Protein AF-A0A8S0UN60-F1 (afdb_monomer_lite)

Organism: NCBI:txid158383

pLDDT: mean 70.86, std 17.92, range [41.41, 93.56]

Sequence (101 aa):
MSGWDEGEIYYSDQAQFPPGGASSGDQANGTSRHAALQKFKELIRNFQCMTQPNVYPYREALVGDPKCLPINLTDLILRLGPNPAPTSPTETYRLPTSLNH

Structure (mmCIF, N/CA/C/O backbone):
data_AF-A0A8S0UN60-F1
#
_entry.id   AF-A0A8S0UN60-F1
#
loop_
_atom_site.group_PDB
_atom_site.id
_atom_site.type_symbol
_atom_site.label_atom_id
_atom_site.label_alt_id
_atom_site.label_comp_id
_atom_site.label_asym_id
_atom_site.label_entity_id
_atom_site.label_seq_id
_atom_site.pdbx_PDB_ins_code
_atom_site.Cartn_x
_atom_site.Cartn_y
_atom_site.Cartn_z
_atom_site.occupancy
_atom_site.B_iso_or_equiv
_atom_site.auth_seq_id
_atom_site.auth_comp_id
_atom_site.auth_asym_id
_atom_site.auth_atom_id
_atom_site.pdbx_PDB_model_num
ATOM 1 N N . MET A 1 1 ? 12.318 -43.937 -21.990 1.00 58.16 1 MET A N 1
ATOM 2 C CA . MET A 1 1 ? 13.435 -43.079 -21.519 1.00 58.16 1 MET A CA 1
ATOM 3 C C . MET A 1 1 ? 13.311 -41.728 -22.203 1.00 58.16 1 MET A C 1
ATOM 5 O O . MET A 1 1 ? 12.612 -41.676 -23.207 1.00 58.16 1 MET A O 1
ATOM 9 N N . SER A 1 2 ? 13.936 -40.685 -21.645 1.00 55.50 2 SER A N 1
ATOM 10 C CA . SER A 1 2 ? 13.562 -39.269 -21.841 1.00 55.50 2 SER A CA 1
ATOM 11 C C . SER A 1 2 ? 12.166 -38.985 -21.251 1.00 55.50 2 SER A C 1
ATOM 13 O O . SER A 1 2 ? 11.168 -39.438 -21.794 1.00 55.50 2 SER A O 1
ATOM 15 N N . GLY A 1 3 ? 12.020 -38.333 -20.097 1.00 63.28 3 GLY A N 1
ATOM 16 C CA . GLY A 1 3 ? 13.045 -37.671 -19.278 1.00 63.28 3 GLY A CA 1
ATOM 17 C C . GLY A 1 3 ? 13.117 -36.166 -19.528 1.00 63.28 3 GLY A C 1
ATOM 18 O O . GLY A 1 3 ? 14.197 -35.638 -19.762 1.00 63.28 3 GLY A O 1
ATOM 19 N N . TRP A 1 4 ? 11.956 -35.518 -19.476 1.00 62.16 4 TRP A N 1
ATOM 20 C CA . TRP A 1 4 ? 11.809 -34.091 -19.214 1.00 62.16 4 TRP A CA 1
ATOM 21 C C . TRP A 1 4 ? 10.941 -33.973 -17.966 1.00 62.16 4 TRP A C 1
ATOM 23 O O . TRP A 1 4 ? 9.719 -34.038 -18.038 1.00 62.16 4 TRP A O 1
ATOM 33 N N . ASP A 1 5 ? 11.610 -33.934 -16.819 1.00 59.16 5 ASP A N 1
ATOM 34 C CA . ASP A 1 5 ? 11.011 -33.506 -15.560 1.00 59.16 5 ASP A CA 1
ATOM 35 C C . ASP A 1 5 ? 10.753 -31.997 -15.685 1.00 59.16 5 ASP A C 1
ATOM 37 O O . ASP A 1 5 ? 11.684 -31.242 -15.986 1.00 59.16 5 ASP A O 1
ATOM 41 N N . GLU A 1 6 ? 9.499 -31.559 -15.561 1.00 62.09 6 GLU A N 1
ATOM 42 C CA . GLU A 1 6 ? 9.110 -30.151 -15.732 1.00 62.09 6 GLU A CA 1
ATOM 43 C C . GLU A 1 6 ? 9.483 -29.346 -14.479 1.00 62.09 6 GLU A C 1
ATOM 45 O O . GLU A 1 6 ? 8.628 -28.930 -13.698 1.00 62.09 6 GLU A O 1
ATOM 50 N N . GLY A 1 7 ? 10.787 -29.151 -14.269 1.00 64.50 7 GLY A N 1
ATOM 51 C CA . GLY A 1 7 ? 11.310 -28.401 -13.130 1.00 64.50 7 GLY A CA 1
ATOM 52 C C . GLY A 1 7 ? 10.736 -26.984 -13.083 1.00 64.50 7 GLY A C 1
ATOM 53 O O . GLY A 1 7 ? 10.950 -26.201 -14.012 1.00 64.50 7 GLY A O 1
ATOM 54 N N . GLU A 1 8 ? 10.026 -26.654 -11.997 1.00 64.25 8 GLU A N 1
ATOM 55 C CA . GLU A 1 8 ? 9.417 -25.331 -11.807 1.00 64.25 8 GLU A CA 1
ATOM 56 C C . GLU A 1 8 ? 10.461 -24.220 -11.967 1.00 64.25 8 GLU A C 1
ATOM 58 O O . GLU A 1 8 ? 11.515 -24.211 -11.322 1.00 64.25 8 GLU A O 1
ATOM 63 N N . ILE A 1 9 ? 10.145 -23.240 -12.817 1.00 68.00 9 ILE A N 1
ATOM 64 C CA . ILE A 1 9 ? 11.020 -22.099 -13.076 1.00 68.00 9 ILE A CA 1
ATOM 65 C C . ILE A 1 9 ? 10.857 -21.089 -11.934 1.00 68.00 9 ILE A C 1
ATOM 67 O O . ILE A 1 9 ? 10.191 -20.059 -12.061 1.00 68.00 9 ILE A O 1
ATOM 71 N N . TYR A 1 10 ? 11.477 -21.396 -10.795 1.00 63.06 10 TYR A N 1
ATOM 72 C CA . TYR A 1 10 ? 11.543 -20.502 -9.644 1.00 63.06 10 TYR A CA 1
ATOM 73 C C . TYR A 1 10 ? 12.448 -19.302 -9.947 1.00 63.06 10 TYR A C 1
ATOM 75 O O . TYR A 1 10 ? 13.658 -19.311 -9.700 1.00 63.06 10 TYR A O 1
ATOM 83 N N . TYR A 1 11 ? 11.851 -18.233 -10.470 1.00 66.50 11 TYR A N 1
ATOM 84 C CA . TYR A 1 11 ? 12.494 -16.927 -10.539 1.00 66.50 11 TYR A CA 1
ATOM 85 C C . TYR A 1 11 ? 12.770 -16.424 -9.115 1.00 66.50 11 TYR A C 1
ATOM 87 O O . TYR A 1 11 ? 11.849 -16.135 -8.357 1.00 66.50 11 TYR A O 1
ATOM 95 N N . SER A 1 12 ? 14.048 -16.331 -8.746 1.00 65.31 12 SER A N 1
ATOM 96 C CA . SER A 1 12 ? 14.469 -15.782 -7.454 1.00 65.31 12 SER A CA 1
ATOM 97 C C . SER A 1 12 ? 14.062 -14.311 -7.317 1.00 65.31 12 SER A C 1
ATOM 99 O O . SER A 1 12 ? 14.250 -13.538 -8.253 1.00 65.31 12 SER A O 1
ATOM 101 N N . ASP A 1 13 ? 13.629 -13.888 -6.124 1.00 59.12 13 ASP A N 1
ATOM 102 C CA . ASP A 1 13 ? 13.404 -12.470 -5.772 1.00 59.12 13 ASP A CA 1
ATOM 103 C C . ASP A 1 13 ? 14.670 -11.595 -5.932 1.00 59.12 13 ASP A C 1
ATOM 105 O O . ASP A 1 13 ? 14.591 -10.366 -5.949 1.00 59.12 13 ASP A O 1
ATOM 109 N N . GLN A 1 14 ? 15.852 -12.213 -6.055 1.00 57.06 14 GLN A N 1
ATOM 110 C CA . GLN A 1 14 ? 17.120 -11.533 -6.346 1.00 57.06 14 GLN A CA 1
ATOM 111 C C . GLN A 1 14 ? 17.440 -11.441 -7.849 1.00 57.06 14 GLN A C 1
ATOM 113 O O . GLN A 1 14 ? 18.465 -10.863 -8.219 1.00 57.06 14 GLN A O 1
ATOM 118 N N . ALA A 1 15 ? 16.602 -11.997 -8.729 1.00 58.50 15 ALA A N 1
ATOM 119 C CA . ALA A 1 15 ? 16.776 -11.862 -10.167 1.00 58.50 15 ALA A CA 1
ATOM 120 C C . ALA A 1 15 ? 16.641 -10.386 -10.565 1.00 58.50 15 ALA A C 1
ATOM 122 O O . ALA A 1 15 ? 15.579 -9.776 -10.425 1.00 58.50 15 ALA A O 1
ATOM 123 N N . GLN A 1 16 ? 17.719 -9.801 -11.093 1.00 58.28 16 GLN A N 1
ATOM 124 C CA . GLN A 1 16 ? 17.640 -8.486 -11.719 1.00 58.28 16 GLN A CA 1
ATOM 125 C C . GLN A 1 16 ? 16.633 -8.560 -12.868 1.00 58.28 16 GLN A C 1
ATOM 127 O O . GLN A 1 16 ? 16.863 -9.281 -13.837 1.00 58.28 16 GLN A O 1
ATOM 132 N N . PHE A 1 17 ? 15.529 -7.813 -12.758 1.00 57.22 17 PHE A N 1
ATOM 133 C CA . PHE A 1 17 ? 14.560 -7.664 -13.841 1.00 57.22 17 PHE A CA 1
ATOM 134 C C . PHE A 1 17 ? 15.306 -7.281 -15.128 1.00 57.22 17 PHE A C 1
ATOM 136 O O . PHE A 1 17 ? 15.913 -6.204 -15.160 1.00 57.22 17 PHE A O 1
ATOM 143 N N . PRO A 1 18 ? 15.281 -8.118 -16.183 1.00 52.03 18 PRO A N 1
ATOM 144 C CA . PRO A 1 18 ? 15.903 -7.755 -17.444 1.00 52.03 18 PRO A CA 1
ATOM 145 C C . PRO A 1 18 ? 15.282 -6.449 -17.966 1.00 52.03 18 PRO A C 1
ATOM 147 O O . PRO A 1 18 ? 14.071 -6.261 -17.804 1.00 52.03 18 PRO A O 1
ATOM 150 N N . PRO A 1 19 ? 16.055 -5.555 -18.611 1.00 50.03 19 PRO A N 1
ATOM 151 C CA . PRO A 1 19 ? 15.527 -4.357 -19.267 1.00 50.03 19 PRO A CA 1
ATOM 152 C C . PRO A 1 19 ? 14.745 -4.747 -20.537 1.00 50.03 19 PRO A C 1
ATOM 154 O O . PRO A 1 19 ? 15.186 -4.553 -21.668 1.00 50.03 19 PRO A O 1
ATOM 157 N N . GLY A 1 20 ? 13.590 -5.381 -20.337 1.00 41.91 20 GLY A N 1
ATOM 158 C CA . GLY A 1 20 ? 12.799 -6.021 -21.376 1.00 41.91 20 GLY A CA 1
ATOM 159 C C . GLY A 1 20 ? 11.891 -5.049 -22.119 1.00 41.91 20 GLY A C 1
ATOM 160 O O . GLY A 1 20 ? 10.825 -4.694 -21.625 1.00 41.91 20 GLY A O 1
ATOM 161 N N . GLY A 1 21 ? 12.268 -4.709 -23.351 1.00 45.31 21 GLY A N 1
ATOM 162 C CA . GLY A 1 21 ? 11.291 -4.412 -24.403 1.00 45.31 21 GLY A CA 1
ATOM 163 C C . GLY A 1 21 ? 10.577 -3.058 -24.351 1.00 45.31 21 GLY A C 1
ATOM 164 O O . GLY A 1 21 ? 9.516 -2.932 -24.954 1.00 45.31 21 GLY A O 1
ATOM 165 N N . ALA A 1 22 ? 11.149 -2.042 -23.702 1.00 45.84 22 ALA A N 1
ATOM 166 C CA . ALA A 1 22 ? 10.801 -0.643 -23.959 1.00 45.84 22 ALA A CA 1
ATOM 167 C C . ALA A 1 22 ? 12.006 0.060 -24.604 1.00 45.84 22 ALA A C 1
ATOM 169 O O . ALA A 1 22 ? 13.134 -0.093 -24.135 1.00 45.84 22 ALA A O 1
ATOM 170 N N . SER A 1 23 ? 11.775 0.783 -25.702 1.00 42.03 23 SER A N 1
ATOM 171 C CA . SER A 1 23 ? 12.831 1.376 -26.533 1.00 42.03 23 SER A CA 1
ATOM 172 C C . SER A 1 23 ? 13.740 2.346 -25.772 1.00 42.03 23 SER A C 1
ATOM 174 O O . SER A 1 23 ? 13.309 3.026 -24.841 1.00 42.03 23 SER A O 1
ATOM 176 N N . SER A 1 24 ? 14.994 2.451 -26.221 1.00 48.03 24 SER A N 1
ATOM 177 C CA . SER A 1 24 ? 16.014 3.368 -25.698 1.00 48.03 24 SER A CA 1
ATOM 178 C C . SER A 1 24 ? 15.481 4.792 -25.485 1.00 48.03 24 SER A C 1
ATOM 180 O O . SER A 1 24 ? 15.114 5.460 -26.450 1.00 48.03 24 SER A O 1
ATOM 182 N N . GLY A 1 25 ? 15.487 5.275 -24.237 1.00 41.41 25 GLY A N 1
ATOM 183 C CA . GLY A 1 25 ? 15.106 6.655 -23.917 1.00 41.41 25 GLY A CA 1
ATOM 184 C C . GLY A 1 25 ? 15.055 6.992 -22.423 1.00 41.41 25 GLY A C 1
ATOM 185 O O . GLY A 1 25 ? 15.770 7.880 -21.973 1.00 41.41 25 GLY A O 1
ATOM 186 N N . ASP A 1 26 ? 14.235 6.284 -21.638 1.00 45.22 26 ASP A N 1
ATOM 187 C CA . ASP A 1 26 ? 13.676 6.852 -20.391 1.00 45.22 26 ASP A CA 1
ATOM 188 C C . ASP A 1 26 ? 14.360 6.441 -19.062 1.00 45.22 26 ASP A C 1
ATOM 190 O O . ASP A 1 26 ? 13.850 6.679 -17.967 1.00 45.22 26 ASP A O 1
ATOM 194 N N . GLN A 1 27 ? 15.574 5.878 -19.114 1.00 46.06 27 GLN A N 1
ATOM 195 C CA . GLN A 1 27 ? 16.386 5.615 -17.905 1.00 46.06 27 GLN A CA 1
ATOM 196 C C . GLN A 1 27 ? 16.917 6.895 -17.218 1.00 46.06 27 GLN A C 1
ATOM 198 O O . GLN A 1 27 ? 17.630 6.806 -16.222 1.00 46.06 27 GLN A O 1
ATOM 203 N N . ALA A 1 28 ? 16.584 8.083 -17.734 1.00 46.50 28 ALA A N 1
ATOM 204 C CA . ALA A 1 28 ? 17.059 9.367 -17.221 1.00 46.50 28 ALA A CA 1
ATOM 205 C C . ALA A 1 28 ? 16.137 10.027 -16.176 1.00 46.50 28 ALA A C 1
ATOM 207 O O . ALA A 1 28 ? 16.595 10.935 -15.485 1.00 46.50 28 ALA A O 1
ATOM 208 N N . ASN A 1 29 ? 14.859 9.627 -16.059 1.00 50.97 29 ASN A N 1
ATOM 209 C CA . ASN A 1 29 ? 13.902 10.334 -15.186 1.00 50.97 29 ASN A CA 1
ATOM 210 C C . ASN A 1 29 ? 12.820 9.447 -14.523 1.00 50.97 29 ASN A C 1
ATOM 212 O O . ASN A 1 29 ? 12.209 9.847 -13.530 1.00 50.97 29 ASN A O 1
ATOM 216 N N . GLY A 1 3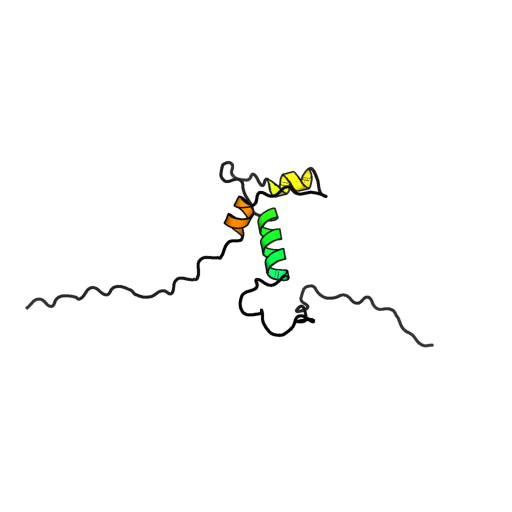0 ? 12.575 8.230 -15.020 1.00 52.69 30 GLY A N 1
ATOM 217 C CA . GLY A 1 30 ? 11.578 7.325 -14.440 1.00 52.69 30 GLY A CA 1
ATOM 218 C C . GLY A 1 30 ? 12.024 6.661 -13.127 1.00 52.69 30 GLY A C 1
ATOM 219 O O . GLY A 1 30 ? 13.002 5.915 -13.096 1.00 52.69 30 GLY A O 1
ATOM 220 N N . THR A 1 31 ? 11.252 6.816 -12.040 1.00 61.78 31 THR A N 1
ATOM 221 C CA . THR A 1 31 ? 11.326 5.855 -10.916 1.00 61.78 31 THR A CA 1
ATOM 222 C C . THR A 1 31 ? 10.916 4.483 -11.457 1.00 61.78 31 THR A C 1
ATOM 224 O O . THR A 1 31 ? 9.778 4.319 -11.894 1.00 61.78 31 THR A O 1
ATOM 227 N N . SER A 1 32 ? 11.818 3.495 -11.424 1.00 78.75 32 SER A N 1
ATOM 228 C CA . SER A 1 32 ? 11.548 2.165 -11.990 1.00 78.75 32 SER A CA 1
ATOM 229 C C . SER A 1 32 ? 10.284 1.530 -11.393 1.00 78.75 32 SER A C 1
ATOM 231 O O . SER A 1 32 ? 9.975 1.732 -10.216 1.00 78.75 32 SER A O 1
ATOM 233 N N . ARG A 1 33 ? 9.556 0.722 -12.181 1.00 80.69 33 ARG A N 1
ATOM 234 C CA . ARG A 1 33 ? 8.295 0.075 -11.752 1.00 80.69 33 ARG A CA 1
ATOM 235 C C . ARG A 1 33 ? 8.432 -0.626 -10.395 1.00 80.69 33 ARG A C 1
ATOM 237 O O . ARG A 1 33 ? 7.559 -0.496 -9.544 1.00 80.69 33 ARG A O 1
ATOM 244 N N . HIS A 1 34 ? 9.548 -1.322 -10.181 1.00 79.81 34 HIS A N 1
ATOM 245 C CA . HIS A 1 34 ? 9.875 -1.965 -8.911 1.00 79.81 34 HIS A CA 1
ATOM 246 C C . HIS A 1 34 ? 10.015 -0.952 -7.760 1.00 79.81 34 HIS A C 1
ATOM 248 O O . HIS A 1 34 ? 9.373 -1.116 -6.725 1.00 79.81 34 HIS A O 1
ATOM 254 N N . ALA A 1 35 ? 10.776 0.132 -7.945 1.00 81.94 35 ALA A N 1
ATOM 255 C CA . ALA A 1 35 ? 10.928 1.177 -6.933 1.00 81.94 35 ALA A CA 1
ATOM 256 C C . ALA A 1 35 ? 9.610 1.925 -6.645 1.00 81.94 35 ALA A C 1
ATOM 258 O O . ALA A 1 35 ? 9.360 2.298 -5.500 1.00 81.94 35 ALA A O 1
ATOM 259 N N . ALA A 1 36 ? 8.737 2.104 -7.642 1.00 82.75 36 ALA A N 1
ATOM 260 C CA . ALA A 1 36 ? 7.400 2.668 -7.446 1.00 82.75 36 ALA A CA 1
ATOM 261 C C . ALA A 1 36 ? 6.516 1.744 -6.587 1.00 82.75 36 ALA A C 1
ATOM 263 O O . ALA A 1 36 ? 5.930 2.198 -5.603 1.00 82.75 36 ALA A O 1
ATOM 264 N N . LEU A 1 37 ? 6.487 0.441 -6.894 1.00 85.62 37 LEU A N 1
ATOM 265 C CA . LEU A 1 37 ? 5.765 -0.567 -6.106 1.00 85.62 37 LEU A CA 1
ATOM 266 C C . LEU A 1 37 ? 6.308 -0.677 -4.672 1.00 85.62 37 LEU A C 1
ATOM 268 O O . LEU A 1 37 ? 5.523 -0.738 -3.728 1.00 85.62 37 LEU A O 1
ATOM 272 N N . GLN A 1 38 ? 7.633 -0.638 -4.484 1.00 87.06 38 GLN A N 1
ATOM 273 C CA . GLN A 1 38 ? 8.243 -0.601 -3.152 1.00 87.06 38 GLN A CA 1
ATOM 274 C C . GLN A 1 38 ? 7.816 0.647 -2.370 1.00 87.06 38 GLN A C 1
ATOM 276 O O . GLN A 1 38 ? 7.296 0.517 -1.264 1.00 87.06 38 GLN A O 1
ATOM 281 N N . LYS A 1 39 ? 7.968 1.847 -2.947 1.00 86.81 39 LYS A N 1
ATOM 282 C CA . LYS A 1 39 ? 7.544 3.110 -2.319 1.00 86.81 39 LYS A CA 1
ATOM 283 C C . LYS A 1 39 ? 6.058 3.089 -1.921 1.00 86.81 39 LYS A C 1
ATOM 285 O O . LYS A 1 39 ? 5.717 3.527 -0.826 1.00 86.81 39 LYS A O 1
ATOM 290 N N . PHE A 1 40 ? 5.188 2.553 -2.778 1.00 90.25 40 PHE A N 1
ATOM 291 C CA . PHE A 1 40 ? 3.747 2.447 -2.527 1.00 90.25 40 PHE A CA 1
ATOM 292 C C . PHE A 1 40 ? 3.406 1.419 -1.431 1.00 90.25 40 PHE A C 1
ATOM 294 O O . PHE A 1 40 ? 2.597 1.702 -0.548 1.00 90.25 40 PHE A O 1
ATOM 301 N N . LYS A 1 41 ? 4.093 0.267 -1.402 1.00 91.75 41 LYS A N 1
ATOM 302 C CA . LYS A 1 41 ? 4.007 -0.697 -0.290 1.00 91.75 41 LYS A CA 1
ATOM 303 C C . LYS A 1 41 ? 4.419 -0.054 1.040 1.00 91.75 41 LYS A C 1
ATOM 305 O O . LYS A 1 41 ? 3.749 -0.245 2.051 1.00 91.75 41 LYS A O 1
ATOM 310 N N . GLU A 1 42 ? 5.490 0.738 1.043 1.00 91.31 42 GLU A N 1
ATOM 311 C CA . GLU A 1 42 ? 5.970 1.436 2.242 1.00 91.31 42 GLU A CA 1
ATOM 312 C C . GLU A 1 42 ? 5.103 2.644 2.648 1.00 91.31 42 GLU A C 1
ATOM 314 O O . GLU A 1 42 ? 5.102 3.003 3.826 1.00 91.31 42 GLU A O 1
ATOM 319 N N . LEU A 1 43 ? 4.324 3.236 1.731 1.00 91.81 43 LEU A N 1
ATOM 320 C CA . LEU A 1 43 ? 3.236 4.165 2.070 1.00 91.81 43 LEU A CA 1
ATOM 321 C C . LEU A 1 43 ? 2.156 3.426 2.871 1.00 91.81 43 LEU A C 1
ATOM 323 O O . LEU A 1 43 ? 1.926 3.772 4.026 1.00 91.81 43 LEU A O 1
ATOM 327 N N . ILE A 1 44 ? 1.555 2.374 2.303 1.00 92.44 44 ILE A N 1
ATOM 328 C CA . ILE A 1 44 ? 0.495 1.591 2.966 1.00 92.44 44 ILE A CA 1
ATOM 329 C C . ILE A 1 44 ? 0.982 1.046 4.318 1.00 92.44 44 ILE A C 1
ATOM 331 O O . ILE A 1 44 ? 0.261 1.097 5.315 1.00 92.44 44 ILE A O 1
ATOM 335 N N . ARG A 1 45 ? 2.232 0.564 4.380 1.00 91.38 45 ARG A N 1
ATOM 336 C CA . ARG A 1 45 ? 2.810 0.008 5.606 1.00 91.38 45 ARG A CA 1
ATOM 337 C C . ARG A 1 45 ? 3.105 1.066 6.670 1.00 91.38 45 ARG A C 1
ATOM 339 O O . ARG A 1 45 ? 2.865 0.783 7.841 1.00 91.38 45 ARG A O 1
ATOM 346 N N . ASN A 1 46 ? 3.639 2.237 6.317 1.00 90.88 46 ASN A N 1
ATOM 347 C CA . ASN A 1 46 ? 4.242 3.149 7.304 1.00 90.88 46 ASN A CA 1
ATOM 348 C C . ASN A 1 46 ? 3.541 4.508 7.441 1.00 9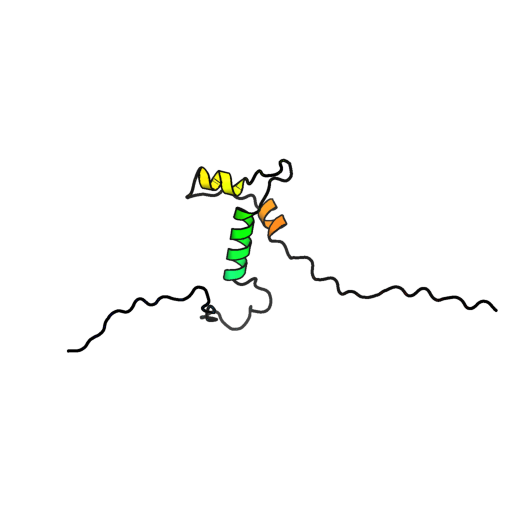0.88 46 ASN A C 1
ATOM 350 O O . ASN A 1 46 ? 3.992 5.326 8.241 1.00 90.88 46 ASN A O 1
ATOM 354 N N . PHE A 1 47 ? 2.480 4.784 6.679 1.00 90.62 47 PHE A N 1
ATOM 355 C CA . PHE A 1 47 ? 1.729 6.029 6.820 1.00 90.62 47 PHE A CA 1
ATOM 356 C C . PHE A 1 47 ? 0.973 6.061 8.152 1.00 90.62 47 PHE A C 1
ATOM 358 O O . PHE A 1 47 ? 0.023 5.307 8.367 1.00 90.62 47 PHE A O 1
ATOM 365 N N . GLN A 1 48 ? 1.422 6.944 9.040 1.00 89.31 48 GLN A N 1
ATOM 366 C CA . GLN A 1 48 ? 0.837 7.188 10.350 1.00 89.31 48 GLN A CA 1
ATOM 367 C C . GLN A 1 48 ? 0.000 8.471 10.310 1.00 89.31 48 GLN A C 1
ATOM 369 O O . GLN A 1 48 ? 0.375 9.443 9.651 1.00 89.31 48 GLN A O 1
ATOM 374 N N . CYS A 1 49 ? -1.127 8.487 11.018 1.00 83.62 49 CYS A N 1
ATOM 375 C CA . CYS A 1 49 ? -1.985 9.664 11.100 1.00 83.62 49 CYS A CA 1
ATOM 376 C C . CYS A 1 49 ? -1.264 10.823 11.816 1.00 83.62 49 CYS A C 1
ATOM 378 O O . CYS A 1 49 ? -0.872 10.686 12.972 1.00 83.62 49 CYS A O 1
ATOM 380 N N . MET A 1 50 ? -1.129 11.986 11.167 1.00 80.31 50 MET A N 1
ATOM 381 C CA . MET A 1 50 ? -0.442 13.154 11.752 1.00 80.31 50 MET A CA 1
ATOM 382 C C . MET A 1 50 ? -1.063 13.657 13.065 1.00 80.31 50 MET A C 1
ATOM 384 O O . MET A 1 50 ? -0.371 14.287 13.859 1.00 80.31 50 MET A O 1
ATOM 388 N N . THR A 1 51 ? -2.352 13.398 13.302 1.00 83.19 51 THR A N 1
ATOM 389 C CA . THR A 1 51 ? -3.067 13.835 14.512 1.00 83.19 51 THR A CA 1
ATOM 390 C C . THR A 1 51 ? -3.123 12.774 15.612 1.00 83.19 51 THR A C 1
ATOM 392 O O . THR A 1 51 ? -3.513 13.105 16.731 1.00 83.19 51 THR A O 1
ATOM 395 N N . GLN A 1 52 ? -2.760 11.514 15.330 1.00 84.38 52 GLN A N 1
ATOM 396 C CA . GLN A 1 52 ? -2.852 10.404 16.286 1.00 84.38 52 GLN A CA 1
ATOM 397 C C . GLN A 1 52 ? -1.673 9.422 16.121 1.00 84.38 52 GLN A C 1
ATOM 399 O O . GLN A 1 52 ? -1.629 8.678 15.134 1.00 84.38 52 GLN A O 1
ATOM 404 N N . PRO A 1 53 ? -0.720 9.369 17.075 1.00 86.75 53 PRO A N 1
ATOM 405 C CA . PRO A 1 53 ? 0.402 8.438 16.999 1.00 86.75 53 PRO A CA 1
ATOM 406 C C . PRO A 1 53 ? -0.081 6.983 17.052 1.00 86.75 53 PRO A C 1
ATOM 408 O O . PRO A 1 53 ? -1.086 6.664 17.683 1.00 86.75 53 PRO A O 1
ATOM 411 N N . ASN A 1 54 ? 0.662 6.091 16.396 1.00 87.00 54 ASN A N 1
ATOM 412 C CA . ASN A 1 54 ? 0.374 4.656 16.247 1.00 87.00 54 ASN A CA 1
ATOM 413 C C . ASN A 1 54 ? -0.922 4.283 15.496 1.00 87.00 54 ASN A C 1
ATOM 415 O O . ASN A 1 54 ? -1.196 3.095 15.346 1.00 87.00 54 ASN A O 1
ATOM 419 N N . VAL A 1 55 ? -1.670 5.245 14.943 1.00 89.06 55 VAL A N 1
ATOM 420 C CA . VAL A 1 55 ? -2.793 4.970 14.028 1.00 89.06 55 VAL A CA 1
ATOM 421 C C . VAL A 1 55 ? -2.286 4.887 12.587 1.00 89.06 55 VAL A C 1
ATOM 423 O O . VAL A 1 55 ? -1.641 5.821 12.107 1.00 89.06 55 VAL A O 1
ATOM 426 N N . TYR A 1 56 ? -2.607 3.797 11.883 1.00 93.19 56 TYR A N 1
ATOM 427 C CA . TYR A 1 56 ? -2.170 3.518 10.506 1.00 93.19 56 TYR A CA 1
ATOM 428 C C . TYR A 1 56 ? -3.379 3.343 9.563 1.00 93.19 56 TYR A C 1
ATOM 430 O O . TYR A 1 56 ? -3.740 2.207 9.249 1.00 93.19 56 TYR A O 1
ATOM 438 N N . PRO A 1 57 ? -4.021 4.430 9.085 1.00 92.12 57 PRO A N 1
ATOM 439 C CA . PRO A 1 57 ? -5.331 4.361 8.421 1.00 92.12 57 PRO A CA 1
ATOM 440 C C . PRO A 1 57 ? -5.405 3.369 7.252 1.00 92.12 57 PRO A C 1
ATOM 442 O O . PRO A 1 57 ? -6.377 2.629 7.126 1.00 92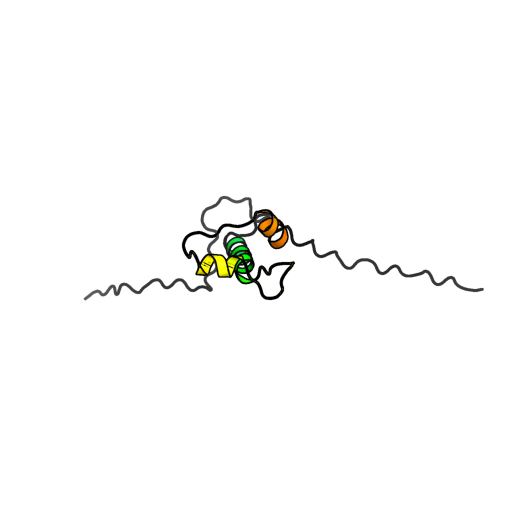.12 57 PRO A O 1
ATOM 445 N N . TYR A 1 58 ? -4.352 3.301 6.432 1.00 93.56 58 TYR A N 1
ATOM 446 C CA . TYR A 1 58 ? -4.292 2.414 5.267 1.00 93.56 58 TYR A CA 1
ATOM 447 C C . TYR A 1 58 ? -4.074 0.930 5.608 1.00 93.56 58 TYR A C 1
ATOM 449 O O . TYR A 1 58 ? -4.357 0.078 4.768 1.00 93.56 58 TYR A O 1
ATOM 457 N N . ARG A 1 59 ? -3.619 0.601 6.827 1.00 92.88 59 ARG A N 1
ATOM 458 C CA . ARG A 1 59 ? -3.609 -0.784 7.326 1.00 92.88 59 ARG A CA 1
ATOM 459 C C . ARG A 1 59 ? -4.999 -1.196 7.787 1.00 92.88 59 ARG A C 1
ATOM 461 O O . ARG A 1 59 ? -5.515 -2.197 7.308 1.00 92.88 59 ARG A O 1
ATOM 468 N N . GLU A 1 60 ? -5.613 -0.400 8.662 1.00 91.88 60 GLU A N 1
ATOM 469 C CA . GLU A 1 60 ? -6.930 -0.717 9.233 1.00 91.88 60 GLU A CA 1
ATOM 470 C C . GLU A 1 60 ? -8.007 -0.808 8.140 1.00 91.88 60 GLU A C 1
ATOM 472 O O . GLU A 1 60 ? -8.848 -1.705 8.164 1.00 91.88 60 GLU A O 1
ATOM 477 N N . ALA A 1 61 ? -7.926 0.050 7.115 1.00 92.12 61 ALA A N 1
ATOM 478 C CA . ALA A 1 61 ? -8.786 -0.029 5.936 1.00 92.12 61 ALA A CA 1
ATOM 479 C C . ALA A 1 61 ? -8.629 -1.356 5.163 1.00 92.12 61 ALA A C 1
ATOM 481 O O . ALA A 1 61 ? -9.638 -1.954 4.808 1.00 92.12 61 ALA A O 1
ATOM 482 N N . LEU A 1 62 ? -7.399 -1.856 4.959 1.00 92.50 62 LEU A N 1
ATOM 483 C CA . LEU A 1 62 ? -7.150 -3.159 4.315 1.00 92.50 62 LEU A CA 1
ATOM 484 C C . LEU A 1 62 ? -7.558 -4.363 5.177 1.00 92.50 62 LEU A C 1
ATOM 486 O O . LEU A 1 62 ? -7.840 -5.431 4.637 1.00 92.50 62 LEU A O 1
ATOM 490 N N . VAL A 1 63 ? -7.575 -4.216 6.504 1.00 92.38 63 VAL A N 1
ATOM 491 C CA . VAL A 1 63 ? -8.112 -5.240 7.417 1.00 92.38 63 VAL A CA 1
ATOM 492 C C . VAL A 1 63 ? -9.645 -5.286 7.338 1.00 92.38 63 VAL A C 1
ATOM 494 O O . VAL A 1 63 ? -10.221 -6.367 7.446 1.00 92.38 63 VAL A O 1
ATOM 497 N N . GLY A 1 64 ? -10.301 -4.142 7.107 1.00 92.12 64 GLY A N 1
ATOM 498 C CA . GLY A 1 64 ? -11.749 -4.051 6.887 1.00 92.12 64 GLY A CA 1
ATOM 499 C C . GLY A 1 64 ? -12.206 -4.510 5.494 1.00 92.12 64 GLY A C 1
ATOM 500 O O . GLY A 1 64 ? -13.163 -5.277 5.392 1.00 92.12 64 GLY A O 1
ATOM 501 N N . ASP A 1 65 ? -11.521 -4.077 4.431 1.00 93.19 65 ASP A N 1
ATOM 502 C CA . ASP A 1 65 ? -11.726 -4.543 3.053 1.00 93.19 65 ASP A CA 1
ATOM 503 C C . ASP A 1 65 ? -10.376 -4.886 2.383 1.00 93.19 65 ASP A C 1
ATOM 505 O O . ASP A 1 65 ? -9.644 -3.993 1.948 1.00 93.19 65 ASP A O 1
ATOM 509 N N . PRO A 1 66 ? -10.036 -6.181 2.233 1.00 91.94 66 PRO A N 1
ATOM 510 C CA . PRO A 1 66 ? -8.781 -6.602 1.613 1.00 91.94 66 PRO A CA 1
ATOM 511 C C . PRO A 1 66 ? -8.777 -6.493 0.076 1.00 91.94 66 PRO A C 1
ATOM 513 O O . PRO A 1 66 ? -7.771 -6.838 -0.547 1.00 91.94 66 PRO A O 1
ATOM 516 N N . LYS A 1 67 ? -9.881 -6.071 -0.562 1.00 93.19 67 LYS A N 1
ATOM 517 C CA . LYS A 1 67 ? -9.999 -5.945 -2.029 1.00 93.19 67 LYS A CA 1
ATOM 518 C C . LYS A 1 67 ? -9.845 -4.506 -2.514 1.00 93.19 67 LYS A C 1
ATOM 520 O O . LYS A 1 67 ? -9.341 -4.298 -3.619 1.00 93.19 67 LYS A O 1
ATOM 525 N N . CYS A 1 68 ? -10.274 -3.527 -1.720 1.00 90.88 68 CYS A N 1
ATOM 526 C CA . CYS A 1 68 ? -10.316 -2.120 -2.111 1.00 90.88 68 CYS A CA 1
ATOM 527 C C . CYS A 1 68 ? -9.750 -1.207 -1.017 1.00 90.88 68 CYS A C 1
ATOM 529 O O . CYS A 1 68 ? -10.243 -1.181 0.103 1.00 90.88 68 CYS A O 1
ATOM 531 N N . LEU A 1 69 ? -8.757 -0.387 -1.376 1.00 91.94 69 LEU A N 1
ATOM 532 C CA . LEU A 1 69 ? -8.162 0.605 -0.481 1.00 91.94 69 LEU A CA 1
ATOM 533 C C . LEU A 1 69 ? -8.411 2.029 -1.008 1.00 91.94 69 LEU A C 1
ATOM 535 O O . LEU A 1 69 ? -7.806 2.404 -2.016 1.00 91.94 69 LEU A O 1
ATOM 539 N N . PRO A 1 70 ? -9.261 2.847 -0.358 1.00 91.00 70 PRO A N 1
ATOM 540 C CA . PRO A 1 70 ? -9.337 4.273 -0.658 1.00 91.00 70 PRO A CA 1
ATOM 541 C C . PRO A 1 70 ? -8.044 4.968 -0.205 1.00 91.00 70 PRO A C 1
ATOM 543 O O . PRO A 1 70 ? -7.606 4.785 0.928 1.00 91.00 70 PRO A O 1
ATOM 546 N N . ILE A 1 71 ? -7.435 5.770 -1.084 1.00 90.31 71 ILE A N 1
ATOM 547 C CA . ILE A 1 71 ? -6.177 6.491 -0.825 1.00 90.31 71 ILE A CA 1
ATOM 548 C C . ILE A 1 71 ? -6.370 7.980 -1.102 1.00 90.31 71 ILE A C 1
ATOM 550 O O . ILE A 1 71 ? -6.872 8.363 -2.159 1.00 90.31 71 ILE A O 1
ATOM 554 N N . ASN A 1 72 ? -5.930 8.826 -0.172 1.00 90.81 72 ASN A N 1
ATOM 555 C CA . ASN A 1 72 ? -5.890 10.268 -0.370 1.00 90.81 72 ASN A CA 1
ATOM 556 C C . ASN A 1 72 ? -4.684 10.652 -1.246 1.00 90.81 72 ASN A C 1
ATOM 558 O O . ASN A 1 72 ? -3.534 10.353 -0.916 1.00 90.81 72 ASN A O 1
ATOM 562 N N . LEU A 1 73 ? -4.932 11.355 -2.355 1.00 89.44 73 LEU A N 1
ATOM 563 C CA . LEU A 1 73 ? -3.873 11.809 -3.263 1.00 89.44 73 LEU A CA 1
ATOM 564 C C . LEU A 1 73 ? -2.910 12.803 -2.594 1.00 89.44 73 LEU A C 1
ATOM 566 O O . LEU A 1 73 ? -1.734 12.834 -2.951 1.00 89.44 73 LEU A O 1
ATOM 570 N N . THR A 1 74 ? -3.361 13.561 -1.591 1.00 89.12 74 THR A N 1
ATOM 571 C CA . THR A 1 74 ? -2.486 14.448 -0.807 1.00 89.12 74 THR A CA 1
ATOM 572 C C . THR A 1 74 ? -1.420 13.650 -0.054 1.00 89.12 74 THR A C 1
ATOM 574 O O . THR A 1 74 ? -0.243 13.996 -0.109 1.00 89.12 74 THR A O 1
ATOM 577 N N . ASP A 1 75 ? -1.798 12.535 0.575 1.00 87.69 75 ASP A N 1
ATOM 578 C CA . ASP A 1 75 ? -0.881 11.666 1.325 1.00 87.69 75 ASP A CA 1
ATOM 579 C C . ASP A 1 75 ? 0.117 10.973 0.386 1.00 87.69 75 ASP A C 1
ATOM 581 O O . ASP A 1 75 ? 1.306 10.853 0.695 1.00 87.69 75 ASP A O 1
ATOM 585 N N . LEU A 1 76 ? -0.362 10.571 -0.798 1.00 86.38 76 LEU A N 1
ATOM 586 C CA . LEU A 1 76 ? 0.457 10.027 -1.878 1.00 86.38 76 LEU A CA 1
ATOM 587 C C . LEU A 1 76 ? 1.526 11.041 -2.320 1.00 86.38 76 LEU A C 1
ATOM 589 O O . LEU A 1 76 ? 2.702 10.690 -2.393 1.00 86.38 76 LEU A O 1
ATOM 593 N N . ILE A 1 77 ? 1.146 12.3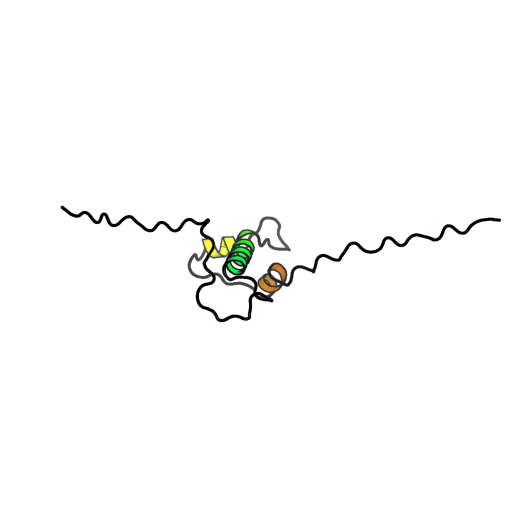02 -2.555 1.00 86.06 77 ILE A N 1
ATOM 594 C CA . ILE A 1 77 ? 2.067 13.378 -2.961 1.00 86.06 77 ILE A CA 1
ATOM 595 C C . ILE A 1 77 ? 3.058 13.712 -1.837 1.00 86.06 77 ILE A C 1
ATOM 597 O O . ILE A 1 77 ? 4.259 13.787 -2.093 1.00 86.06 77 ILE A O 1
ATOM 601 N N . LEU A 1 78 ? 2.593 13.846 -0.591 1.00 84.38 78 LEU A N 1
ATOM 602 C CA . LEU A 1 78 ? 3.451 14.138 0.565 1.00 84.38 78 LEU A CA 1
ATOM 603 C C . LEU A 1 78 ? 4.483 13.031 0.833 1.00 84.38 78 LEU A C 1
ATOM 605 O O . LEU A 1 78 ? 5.591 13.324 1.281 1.00 84.38 78 LEU A O 1
ATOM 609 N N . ARG A 1 79 ? 4.143 11.761 0.567 1.00 77.25 79 ARG A N 1
ATOM 610 C CA . ARG A 1 79 ? 5.030 10.620 0.851 1.00 77.25 79 ARG A CA 1
ATOM 611 C C . ARG A 1 79 ? 5.901 10.186 -0.328 1.00 77.25 79 ARG A C 1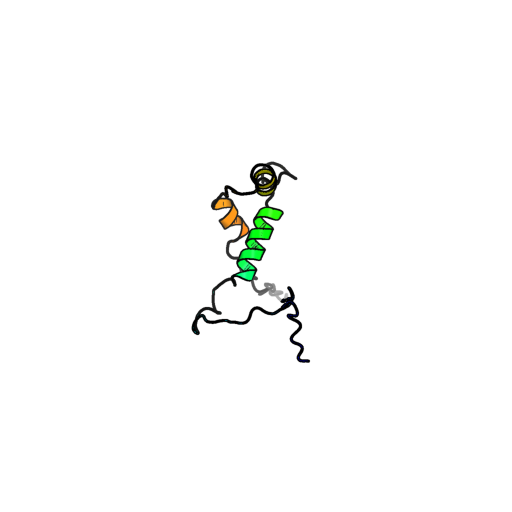
ATOM 613 O O . ARG A 1 79 ? 6.981 9.641 -0.079 1.00 77.25 79 ARG A O 1
ATOM 620 N N . LEU A 1 80 ? 5.423 10.368 -1.565 1.00 75.69 80 LEU A N 1
ATOM 621 C CA . LEU A 1 80 ? 6.076 9.921 -2.806 1.00 75.69 80 LEU A CA 1
ATOM 622 C C . LEU A 1 80 ? 6.646 11.054 -3.669 1.00 75.69 80 LEU A C 1
ATOM 624 O O . LEU A 1 80 ? 7.269 10.757 -4.692 1.00 75.69 80 LEU A O 1
ATOM 628 N N . GLY A 1 81 ? 6.438 12.315 -3.277 1.00 70.50 81 GLY A N 1
ATOM 629 C CA . GLY A 1 81 ? 7.006 13.484 -3.942 1.00 70.50 81 GLY A CA 1
ATOM 630 C C . GLY A 1 81 ? 8.531 13.402 -4.103 1.00 70.50 81 GLY A C 1
ATOM 631 O O . GLY A 1 81 ? 9.185 12.558 -3.478 1.00 70.50 81 GLY A O 1
ATOM 632 N N . PRO A 1 82 ? 9.119 14.253 -4.963 1.00 66.31 82 PRO A N 1
ATOM 633 C CA . PRO A 1 82 ? 10.556 14.246 -5.193 1.00 66.31 82 PRO A CA 1
ATOM 634 C C . PRO A 1 82 ? 11.286 14.424 -3.861 1.00 66.31 82 PRO A C 1
ATOM 636 O O . PRO A 1 82 ? 11.122 15.437 -3.183 1.00 66.31 82 PRO A O 1
ATOM 639 N N . ASN A 1 83 ? 12.089 13.423 -3.488 1.00 55.56 83 ASN A N 1
ATOM 640 C CA . ASN A 1 83 ? 13.008 13.539 -2.363 1.00 55.56 83 ASN A CA 1
ATOM 641 C C . ASN A 1 83 ? 13.866 14.788 -2.620 1.00 55.56 83 ASN A C 1
ATOM 643 O O . ASN A 1 83 ? 14.436 14.860 -3.716 1.00 55.56 83 ASN A O 1
ATOM 647 N N . PRO A 1 84 ? 13.936 15.770 -1.698 1.00 51.81 84 PRO A N 1
ATOM 648 C CA . PRO A 1 84 ? 14.750 16.958 -1.915 1.00 51.81 84 PRO A CA 1
ATOM 649 C C . PRO A 1 84 ? 16.160 16.515 -2.295 1.00 51.81 84 PRO A C 1
ATOM 651 O O . PRO A 1 84 ? 16.748 15.656 -1.631 1.00 51.81 84 PRO A O 1
ATOM 654 N N . ALA A 1 85 ? 16.659 17.040 -3.417 1.00 54.81 85 ALA A N 1
ATOM 655 C CA . ALA A 1 85 ? 17.971 16.669 -3.925 1.00 54.81 85 ALA A CA 1
ATOM 656 C C . ALA A 1 85 ? 19.013 16.876 -2.814 1.00 54.81 85 ALA A C 1
ATOM 658 O O . ALA A 1 85 ? 18.904 17.865 -2.083 1.00 54.81 85 ALA A O 1
ATOM 659 N N . PRO A 1 86 ? 19.998 15.970 -2.653 1.00 50.19 86 PRO A N 1
ATOM 660 C CA . PRO A 1 86 ? 21.007 16.107 -1.613 1.00 50.19 86 PRO A CA 1
ATOM 661 C C . PRO A 1 86 ? 21.767 17.416 -1.835 1.00 50.19 86 PRO A C 1
ATOM 663 O O . PRO A 1 86 ? 22.596 17.518 -2.738 1.00 50.19 86 PRO A O 1
ATOM 666 N N . THR A 1 87 ? 21.443 18.430 -1.032 1.00 58.47 87 THR A N 1
ATOM 667 C CA . THR A 1 87 ? 22.060 19.753 -1.109 1.00 58.47 87 THR A CA 1
ATOM 668 C C . THR A 1 87 ? 23.543 19.589 -0.830 1.00 58.47 87 THR A C 1
ATOM 670 O O . THR A 1 87 ? 23.928 19.221 0.283 1.00 58.47 87 THR A O 1
ATOM 673 N N . SER A 1 88 ? 24.363 19.810 -1.856 1.00 51.38 88 SER A N 1
ATOM 674 C CA . SER A 1 88 ? 25.813 19.647 -1.796 1.00 51.38 88 SER A CA 1
ATOM 675 C C . SER A 1 88 ? 26.392 20.437 -0.616 1.00 51.38 88 SER A C 1
ATOM 677 O O . SER A 1 88 ? 26.082 21.625 -0.499 1.00 51.38 88 SER A O 1
ATOM 679 N N . PRO A 1 89 ? 27.229 19.829 0.248 1.00 61.88 89 PRO A N 1
ATOM 680 C CA . PRO A 1 89 ? 27.845 20.524 1.373 1.00 61.88 89 PRO A CA 1
ATOM 681 C C . PRO A 1 89 ? 28.927 21.488 0.865 1.00 61.88 89 PRO A C 1
ATOM 683 O O . PRO A 1 89 ? 30.111 21.162 0.781 1.00 61.88 89 PRO A O 1
ATOM 686 N N . THR A 1 90 ? 28.498 22.680 0.464 1.00 52.31 90 THR A N 1
ATOM 687 C CA . THR A 1 90 ? 29.329 23.782 -0.032 1.00 52.31 90 THR A CA 1
ATOM 688 C C . THR A 1 90 ? 28.562 25.078 0.272 1.00 52.31 90 THR A C 1
ATOM 690 O O . THR A 1 90 ? 27.402 25.186 -0.105 1.00 52.31 90 THR A O 1
ATOM 693 N N . GLU A 1 91 ? 29.082 26.062 1.004 1.00 44.09 91 GLU A N 1
ATOM 694 C CA . GLU A 1 91 ? 30.458 26.276 1.465 1.00 44.09 91 GLU A CA 1
ATOM 695 C C . GLU A 1 91 ? 30.475 26.756 2.927 1.00 44.09 91 GLU A C 1
ATOM 697 O O . GLU A 1 91 ? 29.600 27.512 3.354 1.00 44.09 91 GLU A O 1
ATOM 702 N N . THR A 1 92 ? 31.479 26.355 3.712 1.00 47.69 92 THR A N 1
ATOM 703 C CA . THR A 1 92 ? 31.691 26.946 5.042 1.00 47.69 92 THR A CA 1
ATOM 704 C C . THR A 1 92 ? 32.224 28.361 4.857 1.00 47.69 92 THR A C 1
ATOM 706 O O . THR A 1 92 ? 33.404 28.529 4.553 1.00 47.69 92 THR A O 1
ATOM 709 N N . TYR A 1 93 ? 31.376 29.374 5.068 1.00 48.94 93 TYR A N 1
ATOM 710 C CA . TYR A 1 93 ? 31.774 30.784 5.027 1.00 48.94 93 TYR A CA 1
ATOM 711 C C . TYR A 1 93 ? 32.900 31.068 6.026 1.00 48.94 93 TYR A C 1
ATOM 713 O O . TYR A 1 93 ? 32.688 31.283 7.221 1.00 48.94 93 TYR A O 1
ATOM 721 N N . ARG A 1 94 ? 34.130 31.054 5.513 1.00 47.44 94 ARG A N 1
ATOM 722 C CA . ARG A 1 94 ? 35.348 31.317 6.269 1.00 47.44 94 ARG A CA 1
ATOM 723 C C . ARG A 1 94 ? 35.403 32.813 6.564 1.00 47.44 94 ARG A C 1
ATOM 725 O O . ARG A 1 94 ? 35.700 33.603 5.672 1.00 47.44 94 ARG A O 1
ATOM 732 N N . LEU A 1 95 ? 35.110 33.198 7.806 1.00 57.34 95 LEU A N 1
ATOM 733 C CA . LEU A 1 95 ? 35.282 34.581 8.249 1.00 57.34 95 LEU A CA 1
ATOM 734 C C . LEU A 1 95 ? 36.728 35.025 7.956 1.00 57.34 95 LEU A C 1
ATOM 736 O O . LEU A 1 95 ? 37.660 34.325 8.365 1.00 57.34 95 LEU A O 1
ATOM 740 N N . PRO A 1 96 ? 36.949 36.157 7.263 1.00 50.88 96 PRO A N 1
ATOM 741 C CA . PRO A 1 96 ? 38.285 36.704 7.123 1.00 50.88 96 PRO A CA 1
ATOM 742 C C . PRO A 1 96 ? 38.727 37.231 8.489 1.00 50.88 96 PRO A C 1
ATOM 744 O O . PRO A 1 96 ? 38.194 38.225 8.984 1.00 50.88 96 PRO A O 1
ATOM 747 N N . THR A 1 97 ? 39.704 36.569 9.108 1.00 54.28 97 THR A N 1
ATOM 748 C CA . THR A 1 97 ? 40.377 37.101 10.295 1.00 54.28 97 THR A CA 1
ATOM 749 C C . THR A 1 97 ? 41.091 38.388 9.898 1.00 54.28 97 THR A C 1
ATOM 751 O O . THR A 1 97 ? 42.170 38.340 9.308 1.00 54.28 97 THR A O 1
ATOM 754 N N . SER A 1 98 ? 40.476 39.536 10.191 1.00 51.81 98 SER A N 1
ATOM 755 C CA . SER A 1 98 ? 41.117 40.835 10.001 1.00 51.81 98 SER A CA 1
ATOM 756 C C . SER A 1 98 ? 42.404 40.864 10.814 1.00 51.81 98 SER A C 1
ATOM 758 O O . SER A 1 98 ? 42.385 40.649 12.027 1.00 51.81 98 SER A O 1
ATOM 760 N N . LEU A 1 99 ? 43.526 41.100 10.139 1.00 55.50 99 LEU A N 1
ATOM 761 C CA . LEU A 1 99 ? 44.816 41.238 10.792 1.00 55.50 99 LEU A CA 1
ATOM 762 C C . LEU A 1 99 ? 44.810 42.561 11.571 1.00 55.50 99 LEU A C 1
ATOM 764 O O . LEU A 1 99 ? 44.630 43.619 10.972 1.00 55.50 99 LEU A O 1
ATOM 768 N N . ASN A 1 100 ? 44.985 42.507 12.891 1.00 47.25 100 ASN A N 1
ATOM 769 C CA . ASN A 1 100 ? 45.288 43.706 13.670 1.00 47.25 100 ASN A CA 1
ATOM 770 C C . ASN A 1 100 ? 46.744 44.099 13.406 1.00 47.25 100 ASN A C 1
ATOM 772 O O . ASN A 1 100 ? 47.623 43.237 13.501 1.00 47.25 100 ASN A O 1
ATOM 776 N N . HIS A 1 101 ? 46.991 45.379 13.129 1.00 47.19 101 HIS A N 1
ATOM 777 C CA . HIS A 1 101 ? 48.325 45.970 13.122 1.00 47.19 101 HIS A CA 1
ATOM 778 C C . HIS A 1 101 ? 4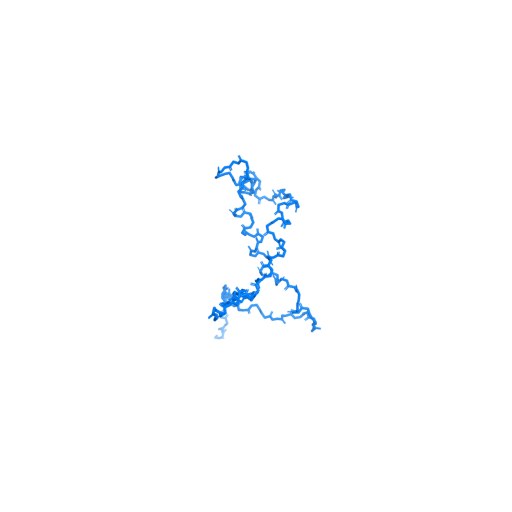8.268 47.466 13.472 1.00 47.19 101 HIS A C 1
ATOM 780 O O . HIS A 1 101 ? 47.183 48.057 13.272 1.00 47.19 101 HIS A O 1
#

Foldseek 3Di:
DDDDDPPDPPDDPPDDDPPPDDDPDDPPDDPDPVNVVVLVVCLLVPPADPVDPPDRPSVVQCVVPVPDGDDDVVSVCVRVPDDPDPDPPDDDPDPPPPDDD

Secondary structure (DSSP, 8-state):
------------TTS-----S--TT-TTTPPPHHHHHHHHHHHHHH---TTSTT--HHHHHHHH-SS-----HHHHHHHHSPPPP------------PPP-

Radius of gyration: 24.65 Å; chains: 1; bounding box: 60×89×44 Å